Protein AF-A0A7S2NDQ6-F1 (afdb_monomer_lite)

Radius of gyration: 13.81 Å; chains: 1; bounding box: 42×27×33 Å

pLDDT: mean 94.49, std 5.73, range [66.0, 98.44]

Sequence (119 aa):
QQVIEATNTFLQQSGWADSKDVVIATGVGNHQMMACQFIRWNRPRSMITSGSLGVMGAGLPFAVGAQVANPNALTILFDGDGSFNMTHMDLQTIIRYNLPVKIAVMNDNRQQMVWIWQR

Secondary structure (DSSP, 8-state):
-HHHHHHHHHHHHTTHHHHS-EEEEE-SSHHHHHHHHH----STT-EE---SS--TT-HHHHHHHHHHH-TTSEEEEEEEHHHHHHHGGGHHHHHHTT---EEEEE--SS-HHHHHHT-

Organism: NCBI:txid1333877

Structure (mmCIF, N/CA/C/O backbone):
data_AF-A0A7S2NDQ6-F1
#
_entry.id   AF-A0A7S2NDQ6-F1
#
loop_
_atom_site.group_PDB
_atom_site.id
_atom_site.type_symbol
_atom_site.label_atom_id
_atom_site.label_alt_id
_atom_site.label_comp_id
_atom_site.label_asym_id
_atom_site.label_entity_id
_atom_site.label_seq_id
_atom_site.pdbx_PDB_ins_code
_atom_site.Cartn_x
_atom_site.Cartn_y
_atom_site.Cartn_z
_atom_site.occupancy
_atom_site.B_iso_or_equiv
_atom_site.auth_seq_id
_atom_site.auth_comp_id
_atom_site.auth_asym_id
_atom_site.auth_atom_id
_atom_site.pdbx_PDB_model_num
ATOM 1 N N . GLN A 1 1 ? 9.642 7.820 -1.972 1.00 85.12 1 GLN A N 1
ATOM 2 C CA . GLN A 1 1 ? 10.175 7.924 -0.596 1.00 85.12 1 GLN A CA 1
ATOM 3 C C . GLN A 1 1 ? 9.469 8.996 0.231 1.00 85.12 1 GLN A C 1
ATOM 5 O O . GLN A 1 1 ? 8.753 8.618 1.143 1.00 85.12 1 GLN A O 1
ATOM 10 N N . GLN A 1 2 ? 9.582 10.290 -0.100 1.00 92.00 2 GLN A N 1
ATOM 11 C CA . GLN A 1 2 ? 9.015 11.393 0.708 1.00 92.00 2 GLN A CA 1
ATOM 12 C C . GLN A 1 2 ? 7.538 11.200 1.096 1.00 92.00 2 GLN A C 1
ATOM 14 O O . GLN A 1 2 ? 7.172 11.397 2.247 1.00 92.00 2 GLN A O 1
ATOM 19 N N . VAL A 1 3 ? 6.696 10.747 0.161 1.00 94.19 3 VAL A N 1
ATOM 20 C CA . VAL A 1 3 ? 5.270 10.471 0.422 1.00 94.19 3 VAL A CA 1
ATOM 21 C C . VAL A 1 3 ? 5.072 9.363 1.467 1.00 94.19 3 VAL A C 1
ATOM 23 O O . VAL A 1 3 ? 4.183 9.459 2.307 1.00 94.19 3 VAL A O 1
ATOM 26 N N . ILE A 1 4 ? 5.904 8.320 1.436 1.00 96.56 4 ILE A N 1
ATOM 27 C CA . ILE A 1 4 ? 5.834 7.177 2.360 1.00 96.56 4 ILE A CA 1
ATOM 28 C C . ILE A 1 4 ? 6.232 7.626 3.768 1.00 96.56 4 ILE A C 1
ATOM 30 O O . ILE A 1 4 ? 5.506 7.367 4.724 1.00 96.56 4 ILE A O 1
ATOM 34 N N . GLU A 1 5 ? 7.341 8.355 3.888 1.00 95.94 5 GLU A N 1
ATOM 35 C CA . GLU A 1 5 ? 7.802 8.905 5.167 1.00 95.94 5 GLU A CA 1
ATOM 36 C C . GLU A 1 5 ? 6.795 9.902 5.746 1.00 95.94 5 GLU A C 1
ATOM 38 O O . GLU A 1 5 ? 6.418 9.782 6.908 1.00 95.94 5 GLU A O 1
ATOM 43 N N . ALA A 1 6 ? 6.283 10.826 4.927 1.00 95.94 6 ALA A N 1
ATOM 44 C CA . ALA A 1 6 ? 5.258 11.778 5.347 1.00 95.94 6 ALA A CA 1
ATOM 45 C C . ALA A 1 6 ? 3.975 11.071 5.809 1.00 95.94 6 ALA A C 1
ATOM 47 O O . ALA A 1 6 ? 3.374 11.473 6.805 1.00 95.94 6 ALA A O 1
ATOM 48 N N . THR A 1 7 ? 3.580 9.986 5.131 1.00 95.44 7 THR A N 1
ATOM 49 C CA . THR A 1 7 ? 2.443 9.165 5.566 1.00 95.44 7 THR A CA 1
ATOM 50 C C . THR A 1 7 ? 2.726 8.519 6.917 1.00 95.44 7 THR A C 1
ATOM 52 O O . THR A 1 7 ? 1.879 8.580 7.802 1.00 95.44 7 THR A O 1
ATOM 55 N N . ASN A 1 8 ? 3.921 7.956 7.122 1.00 95.12 8 ASN A N 1
ATOM 56 C CA . ASN A 1 8 ? 4.304 7.410 8.420 1.00 95.12 8 ASN A CA 1
ATOM 57 C C . ASN A 1 8 ? 4.254 8.486 9.517 1.00 95.12 8 ASN A C 1
ATOM 59 O O . ASN A 1 8 ? 3.605 8.277 10.536 1.00 95.12 8 ASN A O 1
ATOM 63 N N . THR A 1 9 ? 4.849 9.660 9.294 1.00 95.38 9 THR A N 1
ATOM 64 C CA . THR A 1 9 ? 4.802 10.782 10.245 1.00 95.38 9 THR A CA 1
ATOM 65 C C . THR A 1 9 ? 3.367 11.175 10.589 1.00 95.38 9 THR A C 1
ATOM 67 O O . THR A 1 9 ? 3.042 11.309 11.769 1.00 95.38 9 THR A O 1
ATOM 70 N N . PHE A 1 10 ? 2.492 11.292 9.587 1.00 93.50 10 PHE A N 1
ATOM 71 C CA . PHE A 1 10 ? 1.074 11.568 9.803 1.00 93.50 10 PHE A CA 1
ATOM 72 C C . PHE A 1 10 ? 0.407 10.494 10.670 1.00 93.50 10 PHE A C 1
ATOM 74 O O . PHE A 1 10 ? -0.288 10.827 11.630 1.00 93.50 10 PHE A O 1
ATOM 81 N N . LEU A 1 11 ? 0.628 9.210 10.374 1.00 92.81 11 LEU A N 1
ATOM 82 C CA . LEU A 1 11 ? 0.035 8.101 11.127 1.00 92.81 11 LEU A CA 1
ATOM 83 C C . LEU A 1 11 ? 0.478 8.094 12.596 1.00 92.81 11 LEU A C 1
ATOM 85 O O . LEU A 1 11 ? -0.353 7.852 13.473 1.00 92.81 11 LEU A O 1
ATOM 89 N N . GLN A 1 12 ? 1.752 8.399 12.864 1.00 91.00 12 GLN A N 1
ATOM 90 C CA . GLN A 1 12 ? 2.285 8.479 14.227 1.00 91.00 12 GLN A CA 1
ATOM 91 C C . GLN A 1 12 ? 1.732 9.698 14.985 1.00 91.00 12 GLN A C 1
ATOM 93 O O . GLN A 1 12 ? 1.264 9.567 16.111 1.00 91.00 12 GLN A O 1
ATOM 98 N N . GLN A 1 13 ? 1.727 10.887 14.372 1.00 92.50 13 GLN A N 1
ATOM 99 C CA . GLN A 1 13 ? 1.293 12.128 15.035 1.00 92.50 13 GLN A CA 1
ATOM 100 C C . GLN A 1 13 ? -0.216 12.195 15.279 1.00 92.50 13 GLN A C 1
ATOM 102 O O . GLN A 1 13 ? -0.667 12.771 16.264 1.00 92.50 13 GLN A O 1
ATOM 107 N N . SER A 1 14 ? -1.007 11.613 14.381 1.00 90.06 14 SER A N 1
ATOM 108 C CA . SER A 1 14 ? -2.468 11.607 14.486 1.00 90.06 14 SER A CA 1
ATOM 109 C C . SER A 1 14 ? -3.002 10.565 15.479 1.00 90.06 14 SER A C 1
ATOM 111 O O . SER A 1 14 ? -4.211 10.502 15.703 1.00 90.06 14 SER A O 1
ATOM 113 N N . GLY A 1 15 ? -2.133 9.714 16.039 1.00 83.88 15 GLY A N 1
ATOM 114 C CA . GLY A 1 15 ? -2.513 8.583 16.886 1.00 83.88 15 GLY A CA 1
ATOM 115 C C . GLY A 1 15 ? -3.197 7.440 16.127 1.00 83.88 15 GLY A C 1
ATOM 116 O O . GLY A 1 15 ? -3.653 6.482 16.751 1.00 83.88 15 GLY A O 1
ATOM 117 N N . TRP A 1 16 ? -3.292 7.499 14.792 1.00 85.44 16 TRP A N 1
ATOM 118 C CA . TRP A 1 16 ? -3.915 6.441 13.981 1.00 85.44 16 TRP A CA 1
ATOM 119 C C . TRP A 1 16 ? -3.117 5.143 14.033 1.00 85.44 16 TRP A C 1
ATOM 121 O O . TRP A 1 16 ? -3.726 4.077 14.018 1.00 85.44 16 TRP A O 1
ATOM 131 N N . ALA A 1 17 ? -1.788 5.238 14.139 1.00 80.06 17 ALA A N 1
ATOM 132 C CA 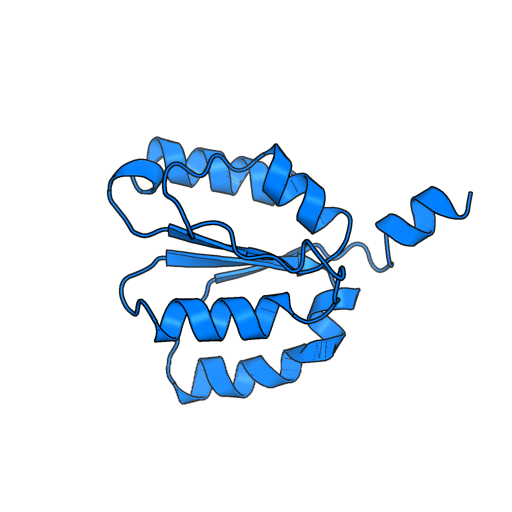. ALA A 1 17 ? -0.900 4.084 14.249 1.00 80.06 17 ALA A CA 1
ATOM 133 C C . ALA A 1 17 ? -1.272 3.143 15.413 1.00 80.06 17 ALA A C 1
ATOM 135 O O . ALA A 1 17 ? -1.101 1.929 15.289 1.00 80.06 17 ALA A O 1
ATOM 136 N N . ASP A 1 18 ? -1.829 3.690 16.501 1.00 73.69 18 ASP A N 1
ATOM 137 C CA . ASP A 1 18 ? -2.169 2.936 17.714 1.00 73.69 18 ASP A CA 1
ATOM 138 C C . ASP A 1 18 ? -3.689 2.774 17.921 1.00 73.69 18 ASP A C 1
ATOM 140 O O . ASP A 1 18 ? -4.148 1.756 18.453 1.00 73.69 18 ASP A O 1
ATOM 144 N N . SER A 1 19 ? -4.495 3.745 17.472 1.00 66.00 19 SER A N 1
ATOM 145 C CA . SER A 1 19 ? -5.942 3.805 17.744 1.00 66.00 19 SER A CA 1
ATOM 146 C C . SER A 1 19 ? -6.844 3.201 16.665 1.00 66.00 19 SER A C 1
ATOM 148 O O . SER A 1 19 ? -7.994 2.885 16.967 1.00 66.00 19 SER A O 1
ATOM 150 N N . LYS A 1 20 ? -6.366 3.038 15.423 1.00 66.00 20 LYS A N 1
ATOM 151 C CA . LYS A 1 20 ? -7.189 2.568 14.297 1.00 66.00 20 LYS A CA 1
ATOM 152 C C . LYS A 1 20 ? -6.575 1.359 13.607 1.00 66.00 20 LYS A C 1
ATOM 154 O O . LYS A 1 20 ? -5.361 1.168 13.609 1.00 66.00 20 LYS A O 1
ATOM 159 N N . ASP A 1 21 ? -7.434 0.552 12.992 1.00 86.38 21 ASP A N 1
ATOM 160 C CA . ASP A 1 21 ? -7.001 -0.486 12.064 1.00 86.38 21 ASP A CA 1
ATOM 161 C C . ASP A 1 21 ? -6.498 0.202 10.793 1.00 86.38 21 ASP A C 1
ATOM 163 O O . ASP A 1 21 ? -7.257 0.552 9.894 1.00 86.38 21 ASP A O 1
ATOM 167 N N . VAL A 1 22 ? -5.204 0.498 10.755 1.00 93.81 22 VAL A N 1
ATOM 168 C CA . VAL A 1 22 ? -4.533 0.964 9.543 1.00 93.81 22 VAL A CA 1
ATOM 169 C C . VAL A 1 22 ? -4.052 -0.266 8.793 1.00 93.81 22 VAL A C 1
ATOM 171 O O . VAL A 1 22 ? -3.386 -1.123 9.374 1.00 93.81 22 VAL A O 1
ATOM 174 N N . VAL A 1 23 ? -4.381 -0.352 7.507 1.00 95.56 23 VAL A N 1
ATOM 175 C CA . VAL A 1 23 ? -3.883 -1.402 6.621 1.00 95.56 23 VAL A CA 1
ATOM 176 C C . VAL A 1 23 ? -3.091 -0.759 5.499 1.00 95.56 23 VAL A C 1
ATOM 178 O O . VAL A 1 23 ? -3.581 0.098 4.771 1.00 95.56 23 VAL A O 1
ATOM 181 N N . ILE A 1 24 ? -1.851 -1.194 5.358 1.00 96.94 24 ILE A N 1
ATOM 182 C CA . ILE A 1 24 ? -0.944 -0.798 4.299 1.00 96.94 24 ILE A CA 1
ATOM 183 C C . ILE A 1 24 ? -0.882 -1.953 3.308 1.00 96.94 24 ILE A C 1
ATOM 185 O O . ILE A 1 24 ? -0.449 -3.053 3.649 1.00 96.94 24 ILE A O 1
ATOM 189 N N . ALA A 1 25 ? -1.335 -1.709 2.087 1.00 98.00 25 ALA A N 1
ATOM 190 C CA . ALA A 1 25 ? -1.171 -2.615 0.964 1.00 98.00 25 ALA A CA 1
ATOM 191 C C . ALA A 1 25 ? -0.057 -2.101 0.052 1.00 98.00 25 ALA A C 1
ATOM 193 O O . ALA A 1 25 ? 0.148 -0.887 -0.063 1.00 98.00 25 ALA A O 1
ATOM 194 N N . THR A 1 26 ? 0.656 -3.002 -0.620 1.00 98.31 26 THR A N 1
ATOM 195 C CA . THR A 1 26 ? 1.671 -2.591 -1.593 1.00 98.31 26 THR A CA 1
ATOM 196 C C . THR A 1 26 ? 1.658 -3.416 -2.868 1.00 98.31 26 THR A C 1
ATOM 198 O O . THR A 1 26 ? 1.337 -4.608 -2.860 1.00 98.31 26 THR A O 1
ATOM 201 N N . GLY A 1 27 ? 2.043 -2.762 -3.966 1.00 97.94 27 GLY A N 1
ATOM 202 C CA . GLY A 1 27 ? 2.525 -3.441 -5.162 1.00 97.94 27 GLY A CA 1
ATOM 203 C C . GLY A 1 27 ? 3.897 -4.084 -4.943 1.00 97.94 27 GLY A C 1
ATOM 204 O O . GLY A 1 27 ? 4.354 -4.264 -3.810 1.00 97.94 27 GLY A O 1
ATOM 205 N N . VAL A 1 28 ? 4.573 -4.427 -6.040 1.00 98.00 28 VAL A N 1
ATOM 206 C CA . VAL A 1 28 ? 5.920 -5.018 -6.001 1.00 98.00 28 VAL A CA 1
ATOM 207 C C . VAL A 1 28 ? 6.916 -4.139 -6.750 1.00 98.00 28 VAL A C 1
ATOM 209 O O . VAL A 1 28 ? 6.669 -3.718 -7.880 1.00 98.00 28 VAL A O 1
ATOM 212 N N . GLY A 1 29 ? 8.052 -3.849 -6.108 1.00 96.50 29 GLY A N 1
ATOM 213 C CA . GLY A 1 29 ? 9.125 -3.011 -6.650 1.00 96.50 29 GLY A CA 1
ATOM 214 C C . GLY A 1 29 ? 9.846 -2.197 -5.574 1.00 96.50 29 GLY A C 1
ATOM 215 O O . GLY A 1 29 ? 9.756 -2.486 -4.385 1.00 96.50 29 GLY A O 1
ATOM 216 N N . ASN A 1 30 ? 10.552 -1.133 -5.961 1.00 95.81 30 ASN A N 1
ATOM 217 C CA . ASN A 1 30 ? 11.265 -0.296 -4.986 1.00 95.81 30 ASN A CA 1
ATOM 218 C C . ASN A 1 30 ? 10.324 0.396 -3.990 1.00 95.81 30 ASN A C 1
ATOM 220 O O . ASN A 1 30 ? 10.661 0.530 -2.816 1.00 95.81 30 ASN A O 1
ATOM 224 N N . HIS A 1 31 ? 9.132 0.806 -4.432 1.00 96.38 31 HIS A N 1
ATOM 225 C CA . HIS A 1 31 ? 8.112 1.393 -3.559 1.00 96.38 31 HIS A CA 1
ATOM 226 C C . HIS A 1 31 ? 7.676 0.425 -2.445 1.00 96.38 31 HIS A C 1
ATOM 228 O O . HIS 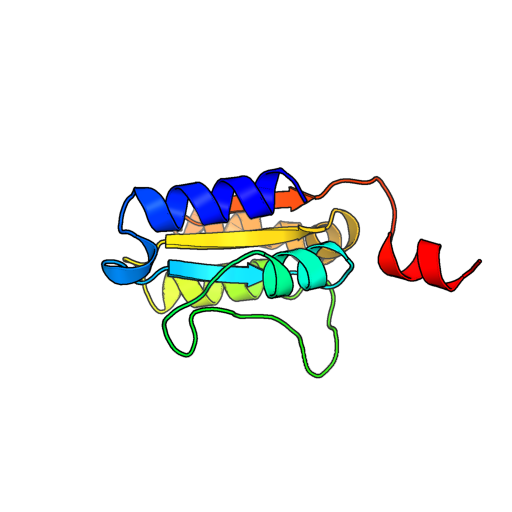A 1 31 ? 7.441 0.867 -1.324 1.00 96.38 31 HIS A O 1
ATOM 234 N N . GLN A 1 32 ? 7.637 -0.885 -2.725 1.00 97.81 32 GLN A N 1
ATOM 235 C CA . GLN A 1 32 ? 7.353 -1.933 -1.743 1.00 97.81 32 GLN A CA 1
ATOM 236 C C . GLN A 1 32 ? 8.423 -1.950 -0.650 1.00 97.81 32 GLN A C 1
ATOM 238 O O . GLN A 1 32 ? 8.091 -1.931 0.531 1.00 97.81 32 GLN A O 1
ATOM 243 N N . MET A 1 33 ? 9.704 -1.936 -1.040 1.00 97.00 33 MET A N 1
ATOM 244 C CA . MET A 1 33 ? 10.820 -1.925 -0.088 1.00 97.00 33 MET A CA 1
ATOM 245 C C . MET A 1 33 ? 10.794 -0.661 0.768 1.00 97.00 33 MET A C 1
ATOM 247 O O . MET A 1 33 ? 10.880 -0.753 1.988 1.00 97.00 33 MET A O 1
ATOM 251 N N . MET A 1 34 ? 10.577 0.504 0.149 1.00 96.38 34 MET A N 1
ATOM 252 C CA . MET A 1 34 ? 10.436 1.767 0.874 1.00 96.38 34 MET A CA 1
ATOM 253 C C . MET A 1 34 ? 9.269 1.726 1.871 1.00 96.38 34 MET A C 1
ATOM 255 O O . MET A 1 34 ? 9.434 2.138 3.014 1.00 96.38 34 MET A O 1
ATOM 259 N N . ALA A 1 35 ? 8.100 1.216 1.475 1.00 97.00 35 ALA A N 1
ATOM 260 C CA . ALA A 1 35 ? 6.956 1.094 2.376 1.00 97.00 35 ALA A CA 1
ATOM 261 C C . ALA A 1 35 ? 7.277 0.176 3.568 1.00 97.00 35 ALA A C 1
ATOM 263 O O . ALA A 1 35 ? 7.025 0.555 4.708 1.00 97.00 35 ALA A O 1
ATOM 264 N N . CYS A 1 36 ? 7.912 -0.976 3.323 1.00 95.56 36 CYS A N 1
ATOM 265 C CA . CYS A 1 36 ? 8.362 -1.889 4.375 1.00 95.56 36 CYS A CA 1
ATOM 266 C C . CYS A 1 36 ? 9.441 -1.283 5.295 1.00 95.56 36 CYS A C 1
ATOM 268 O O . CYS A 1 36 ? 9.525 -1.642 6.463 1.00 95.56 36 CYS A O 1
ATOM 270 N N . GLN A 1 37 ? 10.305 -0.405 4.787 1.00 96.31 37 GLN A N 1
ATOM 271 C CA . GLN A 1 37 ? 11.412 0.158 5.566 1.00 96.31 37 GLN A CA 1
ATOM 272 C C . GLN A 1 37 ? 11.004 1.385 6.384 1.00 96.31 37 GLN A C 1
ATOM 274 O O . GLN A 1 37 ? 11.489 1.562 7.500 1.00 96.31 37 GLN A O 1
ATOM 279 N N . PHE A 1 38 ? 10.134 2.238 5.836 1.00 96.44 38 PHE A N 1
ATOM 280 C CA . PHE A 1 38 ? 9.856 3.562 6.400 1.00 96.44 38 PHE A CA 1
ATOM 281 C C . PHE A 1 38 ? 8.502 3.682 7.099 1.00 96.44 38 PHE A C 1
ATOM 283 O O . PHE A 1 38 ? 8.291 4.643 7.838 1.00 96.44 38 PHE A O 1
ATOM 290 N N . ILE A 1 39 ? 7.583 2.736 6.898 1.00 94.81 39 ILE A N 1
ATOM 291 C CA . ILE A 1 39 ? 6.320 2.716 7.639 1.00 94.81 39 ILE A CA 1
ATOM 292 C C . ILE A 1 39 ? 6.485 1.835 8.863 1.00 94.81 39 ILE A C 1
ATOM 294 O O . ILE A 1 39 ? 6.876 0.677 8.765 1.00 94.81 39 ILE A O 1
ATOM 298 N N . ARG A 1 40 ? 6.136 2.369 10.032 1.00 91.75 40 ARG A N 1
ATOM 299 C CA . ARG A 1 40 ? 6.066 1.584 11.256 1.00 91.75 40 ARG A CA 1
ATOM 300 C C . ARG A 1 40 ? 4.649 1.047 11.438 1.00 91.75 40 ARG A C 1
ATOM 302 O O . ARG A 1 40 ? 3.734 1.804 11.750 1.00 91.75 40 ARG A O 1
ATOM 309 N N . TRP A 1 41 ? 4.480 -0.263 11.274 1.00 88.75 41 TRP A N 1
ATOM 310 C CA . TRP A 1 41 ? 3.232 -0.961 11.584 1.00 88.75 41 TRP A CA 1
ATOM 311 C C . TRP A 1 41 ? 3.312 -1.657 12.949 1.00 88.75 41 TRP A C 1
ATOM 313 O O . TRP A 1 41 ? 4.258 -2.390 13.238 1.00 88.75 41 TRP A O 1
ATOM 323 N N . ASN A 1 42 ? 2.307 -1.430 13.797 1.00 86.19 42 ASN A N 1
ATOM 324 C CA . ASN A 1 42 ? 2.314 -1.875 15.199 1.00 86.19 42 ASN A CA 1
ATOM 325 C C . ASN A 1 42 ? 1.404 -3.088 15.461 1.00 86.19 42 ASN A C 1
ATOM 327 O O . ASN A 1 42 ? 1.418 -3.648 16.556 1.00 86.19 42 ASN A O 1
ATOM 331 N N . ARG A 1 43 ? 0.618 -3.520 14.465 1.00 88.19 43 ARG A N 1
ATOM 332 C CA . ARG A 1 43 ? -0.345 -4.625 14.585 1.00 88.19 43 ARG A CA 1
ATOM 333 C C . ARG A 1 43 ? -0.068 -5.741 13.576 1.00 88.19 43 ARG A C 1
ATOM 335 O O . ARG A 1 43 ? 0.339 -5.456 12.449 1.00 88.19 43 ARG A O 1
ATOM 342 N N . PRO A 1 44 ? -0.312 -7.015 13.919 1.00 91.31 44 PRO A N 1
ATOM 343 C CA . PRO A 1 44 ? -0.236 -8.088 12.935 1.00 91.31 44 PRO A CA 1
ATOM 344 C C . PRO A 1 44 ? -1.262 -7.859 11.816 1.00 91.31 44 PRO A C 1
ATOM 346 O O . PRO A 1 44 ? -2.313 -7.269 12.048 1.00 91.31 44 PRO A O 1
ATOM 349 N N . ARG A 1 45 ? -0.968 -8.355 10.606 1.00 92.50 45 ARG A N 1
ATOM 350 C CA . ARG A 1 45 ? -1.862 -8.284 9.427 1.00 92.50 45 ARG A CA 1
ATOM 351 C C . ARG A 1 45 ? -2.202 -6.863 8.939 1.00 92.50 45 ARG A C 1
ATOM 353 O O . ARG A 1 45 ? -3.105 -6.709 8.128 1.00 92.50 45 ARG A O 1
ATOM 360 N N . SER A 1 46 ? -1.466 -5.847 9.388 1.00 92.88 46 SER A N 1
ATOM 361 C CA . SER A 1 46 ? -1.616 -4.453 8.934 1.00 92.88 46 SER A CA 1
ATOM 362 C C . SER A 1 46 ? -0.711 -4.083 7.754 1.00 92.88 46 SER A C 1
ATOM 364 O O . SER A 1 46 ? -0.870 -3.010 7.190 1.00 92.88 46 SER A O 1
ATOM 366 N N . MET A 1 47 ? 0.211 -4.963 7.350 1.00 95.31 47 MET A N 1
ATOM 367 C CA . MET A 1 47 ? 1.037 -4.819 6.148 1.00 95.31 47 MET A CA 1
ATOM 368 C C . MET A 1 47 ?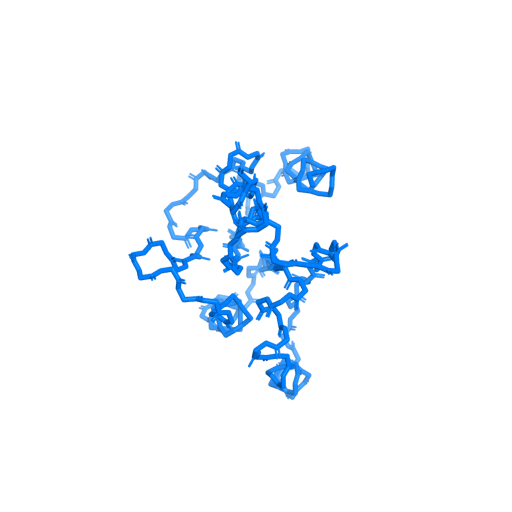 0.768 -6.010 5.225 1.00 95.31 47 MET A C 1
ATOM 370 O O . MET A 1 47 ? 1.074 -7.150 5.581 1.00 95.31 47 MET A O 1
ATOM 374 N N . ILE A 1 48 ? 0.164 -5.759 4.064 1.00 96.81 48 ILE A N 1
ATOM 375 C CA . ILE A 1 48 ? -0.266 -6.777 3.099 1.00 96.81 48 ILE A CA 1
ATOM 376 C C . ILE A 1 48 ? 0.476 -6.551 1.784 1.00 96.81 48 ILE A C 1
ATOM 378 O O . ILE A 1 48 ? 0.272 -5.564 1.082 1.00 96.81 48 ILE A O 1
ATOM 382 N N . THR A 1 49 ? 1.355 -7.484 1.439 1.00 97.44 49 THR A N 1
ATOM 383 C CA . THR A 1 49 ? 2.180 -7.401 0.234 1.00 97.44 49 THR A CA 1
ATOM 384 C C . THR A 1 49 ? 2.461 -8.787 -0.328 1.00 97.44 49 THR A C 1
ATOM 386 O O . THR A 1 49 ? 2.477 -9.774 0.413 1.00 97.44 49 THR A O 1
ATOM 389 N N . SER A 1 50 ? 2.717 -8.873 -1.634 1.00 97.00 50 SER A N 1
ATOM 390 C CA . SER A 1 50 ? 3.152 -10.113 -2.280 1.00 97.00 50 SER A CA 1
ATOM 391 C C . SER A 1 50 ? 4.644 -10.338 -2.022 1.00 97.00 50 SER A C 1
ATOM 393 O O . SER A 1 50 ? 5.487 -10.106 -2.882 1.00 97.00 50 SER A O 1
ATOM 395 N N . GLY A 1 51 ? 4.984 -10.730 -0.793 1.00 93.69 51 GLY A N 1
ATOM 396 C CA . GLY A 1 51 ? 6.375 -10.945 -0.382 1.00 93.69 51 GLY A CA 1
ATOM 397 C C . GLY A 1 51 ? 6.962 -12.282 -0.841 1.00 93.69 51 GLY A C 1
ATOM 398 O O . GLY A 1 51 ? 8.155 -12.361 -1.098 1.00 93.69 51 GLY A O 1
ATOM 399 N N . SER A 1 52 ? 6.139 -13.330 -0.951 1.00 92.69 52 SER A N 1
ATOM 400 C CA . SER A 1 52 ? 6.610 -14.684 -1.273 1.00 92.69 52 SER A CA 1
ATOM 401 C C . SER A 1 52 ? 6.983 -14.841 -2.746 1.00 92.69 52 SER A C 1
ATOM 403 O O . SER A 1 52 ? 8.114 -15.189 -3.061 1.00 92.69 52 SER A O 1
ATOM 405 N N . LEU A 1 53 ? 6.028 -14.589 -3.644 1.00 95.62 53 LEU A N 1
ATOM 406 C CA . LEU A 1 53 ? 6.210 -14.753 -5.088 1.00 95.62 53 LEU A CA 1
ATOM 407 C C . LEU A 1 53 ? 6.587 -13.441 -5.794 1.00 95.62 53 LEU A C 1
ATOM 409 O O . LEU A 1 53 ? 7.057 -13.480 -6.924 1.00 95.62 53 LEU A O 1
ATOM 413 N N . GLY A 1 54 ? 6.395 -12.279 -5.156 1.00 95.62 54 GLY A N 1
ATOM 414 C CA . GLY A 1 54 ? 6.714 -10.994 -5.785 1.00 95.62 54 GLY A CA 1
ATOM 415 C C . GLY A 1 54 ? 5.784 -10.653 -6.952 1.00 95.62 54 GLY A C 1
ATOM 416 O O . GLY A 1 54 ? 6.231 -10.157 -7.982 1.00 95.62 54 GLY A O 1
ATOM 417 N N . VAL A 1 55 ? 4.482 -10.924 -6.814 1.00 97.44 55 VAL A N 1
ATOM 418 C CA . VAL A 1 55 ? 3.499 -10.699 -7.889 1.00 97.44 55 VAL A CA 1
ATOM 419 C C . VAL A 1 55 ? 3.158 -9.213 -8.017 1.00 97.44 55 VAL A C 1
ATOM 421 O O . VAL A 1 55 ? 2.477 -8.649 -7.157 1.00 97.44 55 VAL A O 1
ATOM 424 N N . MET A 1 56 ? 3.599 -8.587 -9.109 1.00 97.75 56 MET A N 1
ATOM 425 C CA . MET A 1 56 ? 3.161 -7.242 -9.500 1.00 97.75 56 MET A CA 1
ATOM 426 C C . MET A 1 56 ? 1.651 -7.218 -9.795 1.00 97.75 56 MET A C 1
ATOM 428 O O . MET A 1 56 ? 1.075 -8.224 -10.204 1.00 97.75 56 MET A O 1
ATOM 432 N N . GLY A 1 57 ? 0.995 -6.081 -9.555 1.00 96.81 57 GLY A N 1
ATOM 433 C CA . GLY A 1 57 ? -0.456 -5.942 -9.729 1.00 96.81 57 GLY A CA 1
ATOM 434 C C . GLY A 1 57 ? -1.300 -6.481 -8.576 1.00 96.81 57 GLY A C 1
ATOM 435 O O . GLY A 1 57 ? -2.490 -6.191 -8.512 1.00 96.81 57 GLY A O 1
ATOM 436 N N . ALA A 1 58 ? -0.716 -7.198 -7.613 1.00 97.12 58 ALA A N 1
ATOM 437 C CA . ALA A 1 58 ? -1.465 -7.710 -6.465 1.00 97.12 58 ALA A CA 1
ATOM 438 C C . ALA A 1 58 ? -1.903 -6.614 -5.469 1.00 97.12 58 ALA A C 1
ATOM 440 O O . ALA A 1 58 ? -2.844 -6.822 -4.705 1.00 97.12 58 ALA A O 1
ATOM 441 N N . GLY A 1 59 ? -1.252 -5.443 -5.485 1.00 97.81 59 GLY A N 1
ATOM 442 C CA . GLY A 1 59 ? -1.467 -4.371 -4.508 1.00 97.81 59 GLY A CA 1
ATOM 443 C C . GLY A 1 59 ? -2.903 -3.840 -4.464 1.00 97.81 59 GLY A C 1
ATOM 444 O O . GLY A 1 59 ? -3.503 -3.791 -3.389 1.00 97.81 59 GLY A O 1
ATOM 445 N N . LEU A 1 60 ? -3.478 -3.481 -5.617 1.00 98.19 60 LEU A N 1
ATOM 446 C CA . LEU A 1 60 ? -4.846 -2.955 -5.691 1.00 98.19 60 LEU A CA 1
ATOM 447 C C . LEU A 1 60 ? -5.922 -3.980 -5.271 1.00 98.19 60 LEU A C 1
ATOM 449 O O . LEU A 1 60 ? -6.714 -3.645 -4.384 1.00 98.19 60 LEU A O 1
ATOM 453 N N . PRO A 1 61 ? -5.918 -5.233 -5.769 1.00 98.00 61 PRO A N 1
ATOM 454 C CA . PRO A 1 61 ? -6.802 -6.284 -5.265 1.00 98.00 61 PRO A CA 1
ATOM 455 C C . PRO A 1 61 ? -6.651 -6.541 -3.757 1.00 98.00 61 PRO A C 1
ATOM 457 O O . PRO A 1 61 ? -7.647 -6.733 -3.059 1.00 98.00 61 PRO A O 1
ATOM 460 N N . PHE A 1 62 ? -5.423 -6.516 -3.220 1.00 97.94 62 PHE A N 1
ATOM 461 C CA . PHE A 1 62 ? -5.191 -6.669 -1.779 1.00 97.94 62 PHE A CA 1
ATOM 462 C C . PHE A 1 62 ? -5.789 -5.521 -0.970 1.00 97.94 62 PHE A C 1
ATOM 464 O O . PHE A 1 62 ? -6.413 -5.773 0.059 1.00 97.94 62 PHE A O 1
ATOM 471 N N . ALA A 1 63 ? -5.652 -4.279 -1.437 1.00 98.25 63 ALA A N 1
ATOM 472 C CA . ALA A 1 63 ? -6.262 -3.122 -0.792 1.00 98.25 63 ALA A CA 1
ATOM 473 C C . ALA A 1 63 ? -7.799 -3.204 -0.811 1.00 98.25 63 ALA A C 1
ATOM 475 O O . ALA A 1 63 ? -8.449 -2.940 0.200 1.00 98.25 63 ALA A O 1
ATOM 476 N N . VAL A 1 64 ? -8.386 -3.633 -1.933 1.00 98.31 64 VAL A N 1
ATOM 477 C CA . VAL A 1 64 ? -9.832 -3.883 -2.040 1.00 98.31 64 VAL A CA 1
ATOM 478 C C . VAL A 1 64 ? -10.269 -4.950 -1.037 1.00 98.31 64 VAL A C 1
ATOM 480 O O . VAL A 1 64 ? -11.172 -4.704 -0.239 1.00 98.31 64 VAL A O 1
ATOM 483 N N . GLY A 1 65 ? -9.608 -6.110 -1.027 1.00 97.75 65 GLY A N 1
ATOM 484 C CA . GLY A 1 65 ? -9.935 -7.200 -0.108 1.00 97.75 65 GLY A CA 1
ATOM 485 C C . GLY A 1 65 ? -9.800 -6.796 1.361 1.00 97.75 65 GLY A C 1
ATOM 486 O O . GLY A 1 65 ? -10.674 -7.110 2.167 1.00 97.75 65 GLY A O 1
ATOM 487 N N . ALA A 1 66 ? -8.752 -6.045 1.705 1.00 96.88 66 ALA A N 1
ATOM 488 C CA . ALA A 1 66 ? -8.543 -5.523 3.050 1.00 96.88 66 ALA A CA 1
ATOM 489 C C . ALA A 1 66 ? -9.658 -4.566 3.493 1.00 96.88 66 ALA A C 1
ATOM 491 O O . ALA A 1 66 ? -10.193 -4.724 4.589 1.00 96.88 66 ALA A O 1
ATOM 492 N N . GLN A 1 67 ? -10.046 -3.617 2.635 1.00 97.19 67 GLN A N 1
ATOM 493 C CA . GLN A 1 67 ? -11.110 -2.662 2.944 1.00 97.19 67 GLN A CA 1
ATOM 494 C C . GLN A 1 67 ? -12.480 -3.341 3.054 1.00 97.19 67 GLN A C 1
ATOM 496 O O . GLN A 1 67 ? -13.297 -2.938 3.875 1.00 97.19 67 GLN A O 1
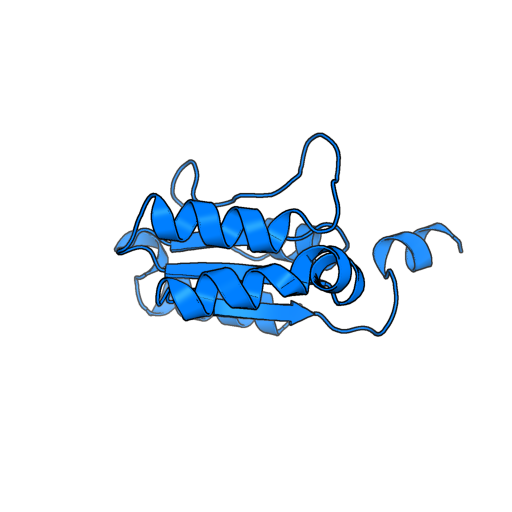ATOM 501 N N . VAL A 1 68 ? -12.735 -4.382 2.255 1.00 97.69 68 VAL A N 1
ATOM 502 C CA . VAL A 1 68 ? -13.959 -5.190 2.366 1.00 97.69 68 VAL A CA 1
ATOM 503 C C . VAL A 1 68 ? -13.967 -5.997 3.668 1.00 97.69 68 VAL A C 1
ATOM 505 O O . VAL A 1 68 ? -14.995 -6.064 4.336 1.00 97.69 68 VAL A O 1
ATOM 508 N N . ALA A 1 69 ? -12.831 -6.587 4.051 1.00 96.44 69 ALA A N 1
ATOM 509 C CA . ALA A 1 69 ? -12.711 -7.378 5.276 1.00 96.44 69 ALA A CA 1
ATOM 510 C C . ALA A 1 69 ? -12.795 -6.521 6.550 1.00 96.44 69 ALA A C 1
ATOM 512 O O . ALA A 1 69 ? -13.292 -6.989 7.573 1.00 96.44 69 ALA A O 1
ATOM 513 N N . ASN A 1 70 ? -12.324 -5.273 6.491 1.00 93.56 70 ASN A N 1
ATOM 514 C CA . ASN A 1 70 ? -12.438 -4.307 7.576 1.00 93.56 70 ASN A CA 1
ATOM 515 C C . ASN A 1 70 ? -12.929 -2.943 7.051 1.00 93.56 70 ASN A C 1
ATOM 517 O O . ASN A 1 70 ? -12.119 -2.058 6.763 1.00 93.56 70 ASN A O 1
ATOM 521 N N . PRO A 1 71 ? -14.256 -2.734 6.968 1.00 94.12 71 PRO A N 1
ATOM 522 C CA . PRO A 1 71 ? -14.840 -1.508 6.418 1.00 94.12 71 PRO A CA 1
ATOM 523 C C . PRO A 1 71 ? -14.452 -0.220 7.154 1.00 94.12 71 PRO A C 1
ATOM 525 O O . PRO A 1 71 ? -14.497 0.854 6.559 1.00 94.12 71 PRO A O 1
ATOM 528 N N . ASN A 1 72 ? -14.057 -0.319 8.428 1.00 92.25 72 ASN A N 1
ATOM 529 C CA . ASN A 1 72 ? -13.679 0.826 9.259 1.00 92.25 72 ASN A CA 1
ATOM 530 C C . ASN A 1 72 ? -12.173 1.129 9.218 1.00 92.25 72 ASN A C 1
ATOM 532 O O . ASN A 1 72 ? -11.737 2.138 9.782 1.00 92.25 72 ASN A O 1
ATOM 536 N N . ALA A 1 73 ? -11.379 0.266 8.579 1.00 92.75 73 ALA A N 1
ATOM 537 C CA . ALA A 1 73 ? -9.944 0.453 8.472 1.00 92.75 73 ALA A CA 1
ATOM 538 C C . ALA A 1 73 ? -9.587 1.617 7.541 1.00 92.75 73 ALA A C 1
ATOM 540 O O . ALA A 1 73 ? -10.254 1.863 6.532 1.00 92.75 73 ALA A O 1
ATOM 541 N N . LEU A 1 74 ? -8.475 2.290 7.846 1.00 94.75 74 LEU A N 1
ATOM 542 C CA . LEU A 1 74 ? -7.791 3.136 6.870 1.00 94.75 74 LEU A CA 1
ATOM 543 C C . LEU A 1 74 ? -6.897 2.260 6.013 1.00 94.75 74 LEU A C 1
ATOM 545 O O . LEU A 1 74 ? -5.790 1.915 6.426 1.00 94.75 74 LEU A O 1
ATOM 549 N N . THR A 1 75 ? -7.373 1.935 4.817 1.00 96.44 75 THR A N 1
ATOM 550 C CA . THR A 1 75 ? -6.578 1.190 3.845 1.00 96.44 75 THR A CA 1
ATOM 551 C C . THR A 1 75 ? -5.819 2.149 2.936 1.00 96.44 75 THR A C 1
ATOM 553 O O . THR A 1 75 ? -6.425 2.957 2.227 1.00 96.44 75 THR A O 1
ATOM 556 N N . ILE A 1 76 ? -4.491 2.050 2.946 1.00 97.38 76 ILE A N 1
ATOM 557 C CA . ILE A 1 76 ? -3.583 2.829 2.104 1.00 97.38 76 ILE A CA 1
ATOM 558 C C . ILE A 1 76 ? -2.807 1.870 1.204 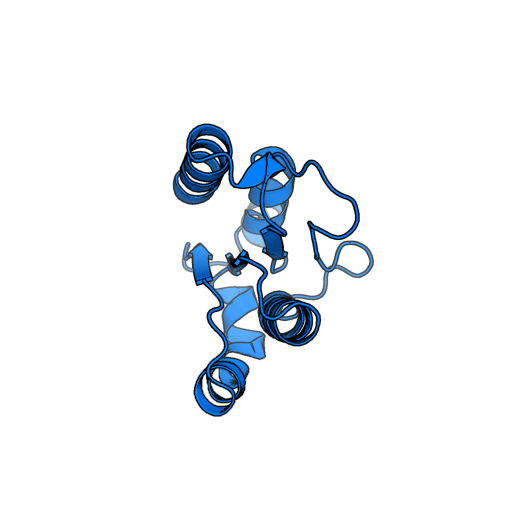1.00 97.38 76 ILE A C 1
ATOM 560 O O . ILE A 1 76 ? -2.119 0.976 1.687 1.00 97.38 76 ILE A O 1
ATOM 564 N N . LEU A 1 77 ? -2.895 2.077 -0.103 1.00 98.44 77 LEU A N 1
ATOM 565 C CA . LEU A 1 77 ? -2.120 1.381 -1.115 1.00 98.44 77 LEU A CA 1
ATOM 566 C C . LEU A 1 77 ? -0.939 2.245 -1.556 1.00 98.44 77 LEU A C 1
ATOM 568 O O . LEU A 1 77 ? -1.138 3.343 -2.079 1.00 98.44 77 LEU A O 1
ATOM 572 N N . PHE A 1 78 ? 0.272 1.713 -1.420 1.00 98.38 78 PHE A N 1
ATOM 573 C CA . PHE A 1 78 ? 1.456 2.224 -2.107 1.00 98.38 78 PHE A CA 1
ATOM 574 C C . PHE A 1 78 ? 1.788 1.326 -3.291 1.00 98.38 78 PHE A C 1
ATOM 576 O O . PHE A 1 78 ? 2.230 0.192 -3.110 1.00 98.38 78 PHE A O 1
ATOM 583 N N . ASP A 1 79 ? 1.601 1.833 -4.502 1.00 98.06 79 ASP A N 1
ATOM 584 C CA . ASP A 1 79 ? 1.853 1.071 -5.723 1.00 98.06 79 ASP A CA 1
ATOM 585 C C . ASP A 1 79 ? 2.877 1.781 -6.610 1.00 98.06 79 ASP A C 1
ATOM 587 O O . ASP A 1 79 ? 3.110 2.980 -6.470 1.00 98.06 79 ASP A O 1
ATOM 591 N N . GLY A 1 80 ? 3.508 1.042 -7.512 1.00 97.75 80 GLY A N 1
ATOM 592 C CA . GLY A 1 80 ? 4.306 1.607 -8.600 1.00 97.75 80 GLY A CA 1
ATOM 593 C C . GLY A 1 80 ? 3.437 1.785 -9.837 1.00 97.75 80 GLY A C 1
ATOM 594 O O . GLY A 1 80 ? 2.465 1.060 -10.005 1.00 97.75 80 GLY A O 1
ATOM 595 N N . ASP A 1 81 ? 3.802 2.692 -10.734 1.00 97.31 81 ASP A N 1
ATOM 596 C CA . ASP A 1 81 ? 3.147 2.863 -12.040 1.00 97.31 81 ASP A CA 1
ATOM 597 C C . ASP A 1 81 ? 3.017 1.541 -12.821 1.00 97.31 81 ASP A C 1
ATOM 599 O O . ASP A 1 81 ? 1.931 1.187 -13.282 1.00 97.31 81 ASP A O 1
ATOM 603 N N . GLY A 1 82 ? 4.100 0.764 -12.916 1.00 97.19 82 GLY A N 1
ATOM 604 C CA . GLY A 1 82 ? 4.098 -0.519 -13.620 1.00 97.19 82 GLY A CA 1
ATOM 605 C C . GLY A 1 82 ? 3.239 -1.594 -12.946 1.00 97.19 82 GLY A C 1
ATOM 606 O O . GLY A 1 82 ? 2.571 -2.358 -13.635 1.00 97.19 82 GLY A O 1
ATOM 607 N N . SER A 1 83 ? 3.238 -1.651 -11.611 1.00 97.44 83 SER A N 1
ATOM 608 C CA . SER A 1 83 ? 2.444 -2.626 -10.848 1.00 97.44 83 SER A CA 1
ATOM 609 C C . SER A 1 83 ? 0.958 -2.245 -10.855 1.00 97.44 83 SER A C 1
ATOM 611 O O . SER A 1 83 ? 0.122 -3.083 -11.181 1.00 97.44 83 SER A O 1
ATOM 613 N N . PHE A 1 84 ? 0.632 -0.967 -10.654 1.00 98.12 84 PHE A N 1
ATOM 614 C CA . PHE A 1 84 ? -0.731 -0.442 -10.721 1.00 98.12 84 PHE A CA 1
ATOM 615 C C . PHE A 1 84 ? -1.380 -0.681 -12.088 1.00 98.12 84 PHE A C 1
ATOM 617 O O . PHE A 1 84 ? -2.538 -1.088 -12.175 1.00 98.12 84 PHE A O 1
ATOM 624 N N . ASN A 1 85 ? -0.627 -0.489 -13.176 1.00 97.44 85 ASN A N 1
ATOM 625 C CA . ASN A 1 85 ? -1.144 -0.682 -14.529 1.00 97.44 85 ASN A CA 1
ATOM 626 C C . ASN A 1 85 ? -1.578 -2.119 -14.844 1.00 97.44 85 ASN A C 1
ATOM 628 O O . ASN A 1 85 ? -2.363 -2.308 -15.768 1.00 97.44 85 ASN A O 1
ATOM 632 N N . MET A 1 86 ? -1.118 -3.120 -14.089 1.00 98.00 86 MET A N 1
ATOM 633 C CA . MET A 1 86 ? -1.545 -4.506 -14.297 1.00 98.00 86 MET A CA 1
ATOM 634 C C . MET A 1 86 ? -2.989 -4.754 -13.854 1.00 98.00 86 MET A C 1
ATOM 636 O O . MET A 1 86 ? -3.642 -5.642 -14.396 1.00 98.00 86 MET A O 1
ATOM 640 N N . THR A 1 87 ? -3.484 -3.997 -12.870 1.00 97.75 87 THR A N 1
ATOM 641 C CA . THR A 1 87 ? -4.786 -4.251 -12.231 1.00 97.75 87 THR A CA 1
ATOM 642 C C . THR A 1 87 ? -5.636 -3.002 -12.017 1.00 97.75 87 THR A C 1
ATOM 644 O O . THR A 1 87 ? -6.676 -3.093 -11.373 1.00 97.75 87 THR A O 1
ATOM 647 N N . HIS A 1 88 ? -5.291 -1.848 -12.608 1.00 96.69 88 HIS A N 1
ATOM 648 C CA . HIS A 1 88 ? -6.029 -0.584 -12.431 1.00 96.69 88 HIS A CA 1
ATOM 649 C C . HIS A 1 88 ? -7.535 -0.677 -12.735 1.00 96.69 88 HIS A C 1
ATOM 651 O O . HIS A 1 88 ? -8.310 0.152 -12.263 1.00 96.69 88 HIS A O 1
ATOM 657 N N . MET A 1 89 ? -7.973 -1.676 -13.508 1.00 97.44 89 MET A N 1
ATOM 658 C CA . MET A 1 89 ? -9.390 -1.906 -13.806 1.00 97.44 89 MET A CA 1
ATOM 659 C C . MET A 1 89 ? -10.215 -2.183 -12.539 1.00 97.44 89 MET A C 1
ATOM 661 O O . MET A 1 89 ? -11.404 -1.864 -12.505 1.00 97.44 89 MET A O 1
ATOM 665 N N . ASP A 1 90 ? -9.585 -2.643 -11.453 1.00 96.12 90 ASP A N 1
ATOM 666 C CA . ASP A 1 90 ? -10.227 -2.823 -10.147 1.00 96.12 90 ASP A CA 1
ATOM 667 C C . ASP A 1 90 ? -10.653 -1.502 -9.481 1.00 96.12 90 ASP A C 1
ATOM 669 O O . ASP A 1 90 ? -11.435 -1.517 -8.526 1.00 96.12 90 ASP A O 1
ATOM 673 N N . LEU A 1 91 ? -10.252 -0.340 -10.016 1.00 98.00 91 LEU A N 1
ATOM 674 C CA . LEU A 1 91 ? -10.868 0.942 -9.654 1.00 98.00 91 LEU A CA 1
ATOM 675 C C . LEU A 1 91 ? -12.390 0.920 -9.869 1.00 98.00 91 LEU A C 1
ATOM 677 O O . LEU A 1 91 ? -13.126 1.539 -9.099 1.00 98.00 91 LEU A O 1
ATOM 681 N N . GLN A 1 92 ? -12.880 0.167 -10.862 1.00 98.06 92 GLN A N 1
ATOM 682 C CA . GLN A 1 92 ? -14.315 -0.039 -11.057 1.00 98.06 92 GLN A CA 1
ATOM 683 C C . GLN A 1 92 ? -14.958 -0.686 -9.824 1.00 98.06 92 GLN A C 1
ATOM 685 O O . GLN A 1 92 ? -16.042 -0.276 -9.412 1.00 98.06 92 GLN A O 1
ATOM 690 N N . THR A 1 93 ? -14.289 -1.665 -9.213 1.00 97.81 93 THR A N 1
ATOM 691 C CA . THR A 1 93 ? -14.744 -2.334 -7.987 1.00 97.81 93 THR A CA 1
ATOM 692 C C . THR A 1 93 ? -14.776 -1.356 -6.816 1.00 97.81 93 THR A C 1
ATOM 694 O O . THR A 1 93 ? -15.780 -1.286 -6.108 1.00 97.81 93 THR A O 1
ATOM 697 N N . ILE A 1 94 ? -13.726 -0.544 -6.650 1.00 98.00 94 ILE A N 1
ATOM 698 C CA . ILE A 1 94 ? -13.661 0.488 -5.603 1.00 98.00 94 ILE A CA 1
ATOM 699 C C . ILE A 1 94 ? -14.844 1.453 -5.701 1.00 98.00 94 ILE A C 1
ATOM 701 O O . ILE A 1 94 ? -15.519 1.693 -4.700 1.00 98.00 94 ILE A O 1
ATOM 705 N N . ILE A 1 95 ? -15.127 1.966 -6.902 1.00 97.88 95 ILE A N 1
ATOM 706 C CA . ILE A 1 95 ? -16.235 2.902 -7.132 1.00 97.88 95 ILE A CA 1
ATOM 707 C C . ILE A 1 95 ? -17.580 2.204 -6.913 1.00 97.88 95 ILE A C 1
ATOM 709 O O . ILE A 1 95 ? -18.441 2.731 -6.211 1.00 97.88 95 ILE A O 1
ATOM 713 N N . ARG A 1 96 ? -17.759 1.000 -7.470 1.00 98.31 96 ARG A N 1
ATOM 714 C CA . ARG A 1 96 ? -19.018 0.247 -7.389 1.00 98.31 96 ARG A CA 1
ATOM 715 C C . ARG A 1 96 ? -19.436 -0.062 -5.953 1.00 98.31 96 ARG A C 1
ATOM 717 O O . ARG A 1 96 ? -20.629 -0.043 -5.665 1.00 98.31 96 ARG A O 1
ATOM 724 N N . TYR A 1 97 ? -18.477 -0.351 -5.077 1.00 97.88 97 TYR A N 1
ATOM 725 C CA . TYR A 1 97 ? -18.733 -0.685 -3.674 1.00 97.88 97 TYR A CA 1
ATOM 726 C C . TYR A 1 97 ? -18.437 0.469 -2.705 1.00 97.88 97 TYR A C 1
ATOM 728 O O . TYR A 1 97 ? -18.492 0.268 -1.496 1.00 97.88 97 TYR A O 1
ATOM 736 N N . ASN A 1 98 ? -18.152 1.672 -3.219 1.00 97.50 98 ASN A N 1
ATOM 737 C CA . ASN A 1 98 ? -17.835 2.865 -2.430 1.00 97.50 98 ASN A CA 1
ATOM 738 C C . ASN A 1 98 ? -16.751 2.617 -1.359 1.00 97.50 98 ASN A C 1
ATOM 740 O O . ASN A 1 98 ? -16.899 2.982 -0.191 1.00 97.50 98 ASN A O 1
ATOM 744 N N . LEU A 1 99 ? -15.663 1.949 -1.751 1.00 98.06 99 LEU A N 1
ATOM 745 C CA . LEU A 1 99 ? -14.585 1.572 -0.837 1.00 98.06 99 LEU A CA 1
ATOM 746 C C . LEU A 1 99 ? -13.631 2.763 -0.628 1.00 98.06 99 LEU A C 1
ATOM 748 O O . LEU A 1 99 ? -13.038 3.235 -1.598 1.00 98.06 99 LEU A O 1
ATOM 752 N N . PRO A 1 100 ? -13.407 3.251 0.607 1.00 97.12 100 PRO A N 1
ATOM 753 C CA . PRO A 1 100 ? -12.624 4.466 0.855 1.00 97.12 100 PRO A CA 1
ATOM 754 C C . PRO A 1 100 ? -11.094 4.253 0.818 1.00 97.12 100 PRO A C 1
ATOM 756 O O . PRO A 1 100 ? -10.363 4.896 1.578 1.00 97.12 100 PRO A O 1
ATOM 759 N N . VAL A 1 101 ? -10.598 3.392 -0.078 1.00 97.88 101 VAL A N 1
ATOM 760 C CA . VAL A 1 101 ? -9.169 3.070 -0.232 1.00 97.88 101 VAL A CA 1
ATOM 761 C C . VAL A 1 101 ? -8.387 4.309 -0.675 1.00 97.88 101 VAL A C 1
ATOM 763 O O . VAL A 1 101 ? -8.783 5.015 -1.604 1.00 97.88 101 VAL A O 1
ATOM 766 N N . LYS A 1 102 ? -7.255 4.585 -0.021 1.00 97.25 102 LYS A N 1
ATOM 767 C CA . LYS A 1 102 ? -6.332 5.664 -0.402 1.00 97.25 102 LYS A CA 1
ATOM 768 C C . LYS A 1 102 ? -5.214 5.085 -1.251 1.00 97.25 102 LYS A C 1
ATOM 770 O O . LYS A 1 102 ? -4.559 4.150 -0.817 1.00 97.25 102 LYS A O 1
ATOM 775 N N . ILE A 1 103 ? -4.992 5.622 -2.446 1.00 98.19 103 ILE A N 1
ATOM 776 C CA . ILE A 1 103 ? -4.014 5.080 -3.396 1.00 98.19 103 ILE A CA 1
ATOM 777 C C . ILE A 1 103 ? -2.937 6.130 -3.661 1.00 98.19 103 ILE A C 1
ATOM 779 O O . ILE A 1 103 ? -3.247 7.249 -4.064 1.00 98.19 103 ILE A O 1
ATOM 783 N N . ALA A 1 104 ? -1.678 5.755 -3.455 1.00 97.94 104 ALA A N 1
ATOM 784 C CA . ALA A 1 104 ? -0.504 6.550 -3.783 1.00 97.94 104 ALA A CA 1
ATOM 785 C C . ALA A 1 104 ? 0.351 5.795 -4.810 1.00 97.94 104 ALA A C 1
ATOM 787 O O . ALA A 1 104 ? 1.017 4.811 -4.478 1.00 97.94 104 ALA A O 1
ATOM 788 N N . VAL A 1 105 ? 0.333 6.271 -6.057 1.00 97.38 105 VAL A N 1
ATOM 789 C CA . VAL A 1 105 ? 1.136 5.710 -7.152 1.00 97.38 105 VAL A CA 1
ATOM 790 C C . VAL A 1 105 ? 2.492 6.412 -7.200 1.00 97.38 105 VAL A C 1
ATOM 792 O O . VAL A 1 105 ? 2.585 7.604 -7.490 1.00 97.38 105 VAL A O 1
ATOM 795 N N . MET A 1 106 ? 3.554 5.663 -6.924 1.00 96.38 106 MET A N 1
ATOM 796 C CA . MET A 1 106 ? 4.942 6.094 -7.051 1.00 96.38 106 MET A CA 1
ATOM 797 C C . MET A 1 106 ? 5.346 5.993 -8.518 1.00 96.38 106 MET A C 1
ATOM 799 O O . MET A 1 106 ? 5.870 4.973 -8.960 1.00 96.38 106 MET A O 1
ATOM 803 N N . ASN A 1 107 ? 5.032 7.039 -9.278 1.00 95.56 107 ASN A N 1
ATOM 804 C CA . ASN A 1 107 ? 5.311 7.084 -10.704 1.00 95.56 107 ASN A CA 1
ATOM 805 C C . ASN A 1 107 ? 6.735 7.588 -10.972 1.00 95.56 107 ASN A C 1
ATOM 807 O O . ASN A 1 107 ? 7.023 8.773 -10.801 1.00 95.56 107 ASN A O 1
ATOM 811 N N . ASP A 1 108 ? 7.610 6.686 -11.413 1.00 93.94 108 ASP A N 1
ATOM 812 C CA . ASP A 1 108 ? 8.953 7.014 -11.893 1.00 93.94 108 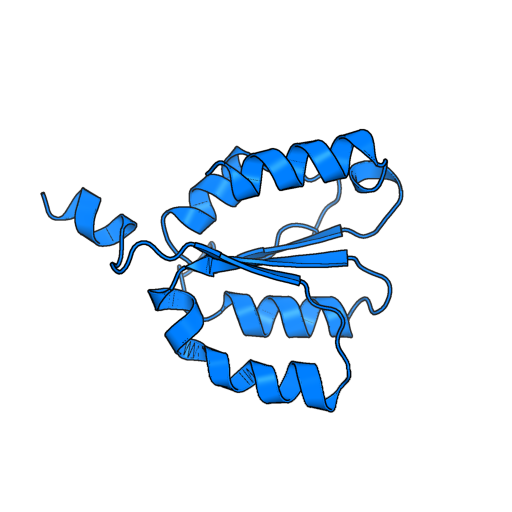ASP A CA 1
ATOM 813 C C . ASP A 1 108 ? 9.161 6.698 -13.390 1.00 93.94 108 ASP A C 1
ATOM 815 O O . ASP A 1 108 ? 10.285 6.812 -13.890 1.00 93.94 108 ASP A O 1
ATOM 819 N N . ASN A 1 109 ? 8.070 6.399 -14.114 1.00 95.44 109 ASN A N 1
ATOM 820 C CA . ASN A 1 109 ? 8.007 6.042 -15.536 1.00 95.44 109 ASN A CA 1
ATOM 821 C C . ASN A 1 109 ? 8.891 4.843 -15.930 1.00 95.44 109 ASN A C 1
ATOM 823 O O . ASN A 1 109 ? 9.365 4.769 -17.069 1.00 95.44 109 ASN A O 1
ATOM 827 N N . ARG A 1 110 ? 9.178 3.919 -15.005 1.00 93.50 110 ARG A N 1
ATOM 828 C CA . ARG A 1 110 ? 10.002 2.729 -15.268 1.00 93.50 110 ARG A CA 1
ATOM 829 C C . ARG A 1 110 ? 9.789 1.641 -14.219 1.00 93.50 110 ARG A C 1
ATOM 831 O O . ARG A 1 110 ? 9.271 1.842 -13.136 1.00 93.50 110 ARG A O 1
ATOM 838 N N . GLN A 1 111 ? 10.297 0.445 -14.496 1.00 95.12 111 GLN A N 1
ATOM 839 C CA . GLN A 1 111 ? 10.413 -0.586 -13.463 1.00 95.12 111 GLN A CA 1
ATOM 840 C C . GLN A 1 111 ? 11.700 -0.365 -12.662 1.00 95.12 111 GLN A C 1
ATOM 842 O O . GLN A 1 111 ? 12.720 -0.998 -12.925 1.00 95.12 111 GLN A O 1
ATOM 847 N N . GLN A 1 112 ? 11.674 0.568 -11.702 1.00 94.38 112 GLN A N 1
ATOM 848 C CA . GLN A 1 112 ? 12.882 1.059 -11.022 1.00 94.38 112 GLN A CA 1
ATOM 849 C C . GLN A 1 112 ? 13.737 -0.037 -10.376 1.00 94.38 112 GLN A C 1
ATOM 851 O O . GLN A 1 112 ? 14.958 0.045 -10.444 1.00 94.38 112 GLN A O 1
ATOM 856 N N . MET A 1 113 ? 13.118 -1.064 -9.781 1.00 95.69 113 MET A N 1
ATOM 857 C CA . MET A 1 113 ? 13.855 -2.202 -9.216 1.00 95.69 113 MET A CA 1
ATOM 858 C C . MET A 1 113 ? 14.677 -2.884 -10.319 1.00 95.69 113 MET A C 1
ATOM 860 O O . MET A 1 113 ? 15.897 -2.917 -10.241 1.00 95.69 113 MET A O 1
ATOM 864 N N . VAL A 1 114 ? 14.031 -3.327 -11.400 1.00 95.38 114 VAL A N 1
ATOM 865 C CA . VAL A 1 114 ? 14.698 -3.982 -12.540 1.00 95.38 114 VAL A CA 1
ATOM 866 C C . VAL A 1 114 ? 15.776 -3.083 -13.151 1.00 95.38 114 VAL A C 1
ATOM 868 O O . VAL A 1 114 ? 16.890 -3.532 -13.395 1.00 95.38 114 VAL A O 1
ATOM 871 N N . TRP A 1 115 ? 15.473 -1.796 -13.330 1.00 95.06 115 TRP A N 1
ATOM 872 C CA . TRP A 1 115 ? 16.400 -0.822 -13.906 1.00 95.06 115 TRP A CA 1
ATOM 873 C C . TRP A 1 115 ? 17.695 -0.656 -13.095 1.00 95.06 115 TRP A C 1
ATOM 875 O O . TRP A 1 115 ? 18.753 -0.454 -13.686 1.00 95.06 115 TRP A O 1
ATOM 885 N N . ILE A 1 116 ? 17.632 -0.736 -11.759 1.00 94.31 116 ILE A N 1
ATOM 886 C CA . ILE A 1 116 ? 18.827 -0.663 -10.901 1.00 94.31 116 ILE A CA 1
ATOM 887 C C . ILE A 1 116 ? 19.703 -1.909 -11.080 1.00 94.31 116 ILE A C 1
ATOM 889 O O . ILE A 1 116 ? 20.918 -1.775 -11.161 1.00 94.31 116 ILE A O 1
ATOM 893 N N . TRP A 1 117 ? 19.097 -3.096 -11.156 1.00 93.81 117 TRP A N 1
ATOM 894 C CA . TRP A 1 117 ? 19.815 -4.378 -11.187 1.00 93.81 117 TRP A CA 1
ATOM 895 C C . TRP A 1 117 ? 20.318 -4.802 -12.575 1.00 93.81 117 TRP A C 1
ATOM 897 O O . TRP A 1 117 ? 21.104 -5.737 -12.674 1.00 93.81 117 TRP A O 1
ATOM 907 N N . GLN A 1 118 ? 19.861 -4.153 -13.646 1.00 93.44 118 GLN A N 1
ATOM 908 C CA . GLN A 1 118 ? 20.324 -4.410 -15.018 1.00 93.44 118 GLN A CA 1
ATOM 909 C C . GLN A 1 118 ? 21.560 -3.590 -15.423 1.00 93.44 118 GLN A C 1
ATOM 911 O O . GLN A 1 118 ? 22.028 -3.722 -16.554 1.00 93.44 118 GLN A O 1
ATOM 916 N N . ARG A 1 119 ? 22.049 -2.717 -14.539 1.00 73.06 119 ARG A N 1
ATOM 917 C CA . ARG A 1 119 ? 23.302 -1.975 -14.716 1.00 73.06 119 ARG A CA 1
ATOM 918 C C . ARG A 1 119 ? 24.481 -2.775 -14.187 1.00 73.06 119 ARG A C 1
ATOM 920 O O . ARG A 1 119 ? 25.544 -2.682 -14.834 1.00 73.06 119 ARG A O 1
#

InterPro domains:
  IPR000399 TPP-binding enzyme, conserved site [PS00187] (64-83)
  IPR011766 Thiamine pyrophosphate enzyme, TPP-binding [PF02775] (27-118)
  IPR029061 Thiamin diphosphate-binding fold [SSF52518] (19-119)
  IPR045229 Thiamine pyrophosphate enzyme [PTHR18968] (19-114)

Foldseek 3Di:
DVVLLVVQVCCVVVVVLPPFLAAEFEFAAPQLVCNVPRHDHDDPRRYHYPPPPRDQLVRLVVLLVVCVVPVRYAAEYEYEPVSCVVHVVCVVVCVVVVRPYHYDYPYPPDRVRVVVVVD